Protein AF-A0A935NYJ3-F1 (afdb_monomer)

Sequence (107 aa):
MESSAEKNVTVEVVSRQFLDCTLYLDLGTSRQRLGKATGMATTVFGVQWNAETVNAVEARLVAETLGKGQEGTLVSSPFRMSEGGRVVWTIQGHQNRPPSEVSLGLY

Structure (mmCIF, N/CA/C/O backbone):
data_AF-A0A935NYJ3-F1
#
_entry.id   AF-A0A935NYJ3-F1
#
loop_
_atom_site.group_PDB
_atom_site.id
_atom_site.type_symbol
_atom_site.label_atom_id
_atom_site.label_alt_id
_atom_site.label_comp_id
_atom_site.label_asym_id
_atom_site.label_entity_id
_atom_site.label_seq_id
_atom_site.pdbx_PDB_ins_code
_atom_site.Cartn_x
_atom_site.Cartn_y
_atom_site.Cartn_z
_atom_site.occupancy
_atom_site.B_iso_or_equiv
_atom_site.auth_seq_id
_atom_site.auth_comp_id
_atom_site.auth_asym_id
_atom_site.auth_atom_id
_atom_site.pdbx_PDB_model_num
ATOM 1 N N . MET A 1 1 ? -10.896 -7.218 31.447 1.00 42.00 1 MET A N 1
ATOM 2 C CA . MET A 1 1 ? -9.850 -7.191 30.406 1.00 42.00 1 MET A CA 1
ATOM 3 C C . MET A 1 1 ? -10.572 -7.302 29.085 1.00 42.00 1 MET A C 1
ATOM 5 O O . MET A 1 1 ? -10.882 -8.406 28.659 1.00 42.00 1 MET A O 1
ATOM 9 N N . GLU A 1 2 ? -10.971 -6.169 28.517 1.00 41.28 2 GLU A N 1
ATOM 10 C CA . GLU A 1 2 ? -11.525 -6.156 27.166 1.00 41.28 2 GLU A CA 1
ATOM 11 C C . GLU A 1 2 ? -10.369 -6.460 26.217 1.00 41.28 2 GLU A C 1
ATOM 13 O O . GLU A 1 2 ? -9.380 -5.733 26.160 1.00 41.28 2 GLU A O 1
ATOM 18 N N . SER A 1 3 ? -10.440 -7.626 25.579 1.00 44.12 3 SER A N 1
ATOM 19 C CA . SER A 1 3 ? -9.559 -7.973 24.476 1.00 44.12 3 SER A CA 1
ATOM 20 C C . SER A 1 3 ? -9.816 -6.931 23.396 1.00 44.12 3 SER A C 1
ATOM 22 O O . SER A 1 3 ? -10.921 -6.866 22.859 1.00 44.12 3 SER A O 1
ATOM 24 N N . SER A 1 4 ? -8.833 -6.068 23.137 1.00 51.06 4 SER A N 1
ATOM 25 C CA . SER A 1 4 ? -8.832 -5.194 21.971 1.00 51.06 4 SER A CA 1
ATOM 26 C C . SER A 1 4 ? -8.916 -6.105 20.749 1.00 51.06 4 SER A C 1
ATOM 28 O O . SER A 1 4 ? -7.907 -6.685 20.348 1.00 51.06 4 SER A O 1
ATOM 30 N N . ALA A 1 5 ? -10.127 -6.331 20.241 1.00 53.62 5 ALA A N 1
ATOM 31 C CA . ALA A 1 5 ? -10.353 -7.227 19.122 1.00 53.62 5 ALA A CA 1
ATOM 32 C C . ALA A 1 5 ? -9.500 -6.728 17.954 1.00 53.62 5 ALA A C 1
ATOM 34 O O . ALA A 1 5 ? -9.692 -5.608 17.477 1.00 53.62 5 ALA A O 1
ATOM 35 N N . GLU A 1 6 ? -8.507 -7.521 17.557 1.00 57.09 6 GLU A N 1
ATOM 36 C CA . GLU A 1 6 ? -7.657 -7.217 16.414 1.00 57.09 6 GLU A CA 1
ATOM 37 C C . GLU A 1 6 ? -8.550 -7.124 15.176 1.00 57.09 6 GLU A C 1
ATOM 39 O O . GLU A 1 6 ? -9.178 -8.105 14.769 1.00 57.09 6 GLU A O 1
ATOM 44 N N . LYS A 1 7 ? -8.645 -5.927 14.595 1.00 67.31 7 LYS A N 1
ATOM 45 C CA . LYS A 1 7 ? -9.468 -5.691 13.410 1.00 67.31 7 LYS A CA 1
ATOM 46 C C . LYS A 1 7 ? -8.614 -5.870 12.162 1.00 67.31 7 LYS A C 1
ATOM 48 O O . LYS A 1 7 ? -7.465 -5.436 12.138 1.00 67.31 7 LYS A O 1
ATOM 53 N N . ASN A 1 8 ? -9.182 -6.523 11.146 1.00 72.12 8 ASN A N 1
ATOM 54 C CA . ASN A 1 8 ? -8.499 -6.882 9.900 1.00 72.12 8 ASN A CA 1
ATOM 55 C C . ASN A 1 8 ? -9.168 -6.231 8.677 1.00 72.12 8 ASN A C 1
ATOM 57 O O . ASN A 1 8 ? -10.393 -6.229 8.567 1.00 72.12 8 ASN A O 1
ATOM 61 N N . VAL A 1 9 ? -8.355 -5.698 7.763 1.00 77.19 9 VAL A N 1
ATOM 62 C CA . VAL A 1 9 ? -8.669 -4.939 6.528 1.00 77.19 9 VAL A CA 1
ATOM 63 C C . VAL A 1 9 ? -7.735 -5.550 5.537 1.00 77.19 9 VAL A C 1
ATOM 65 O O . VAL A 1 9 ? -6.543 -5.764 5.787 1.00 77.19 9 VAL A O 1
ATOM 68 N N . THR A 1 10 ? -8.317 -5.793 4.385 1.00 84.44 10 THR A N 1
ATOM 69 C CA . THR A 1 10 ? -7.576 -6.251 3.237 1.00 84.44 10 THR A CA 1
ATOM 70 C C . THR A 1 10 ? -7.142 -5.033 2.439 1.00 84.44 10 THR A C 1
ATOM 72 O O . THR A 1 10 ? -7.988 -4.307 1.920 1.00 84.44 10 THR A O 1
ATOM 75 N N . VAL A 1 11 ? -5.836 -4.807 2.325 1.00 82.56 11 VAL A N 1
ATOM 76 C CA . VAL A 1 11 ? -5.284 -3.837 1.375 1.00 82.56 11 VAL A CA 1
ATOM 77 C C . VAL A 1 11 ? -4.835 -4.596 0.141 1.00 82.56 11 VAL A C 1
ATOM 79 O O . VAL A 1 11 ? -3.922 -5.414 0.197 1.00 82.56 11 VAL A O 1
ATOM 82 N N . GLU A 1 12 ? -5.469 -4.312 -0.983 1.00 88.94 12 GLU A N 1
ATOM 83 C CA . GLU A 1 12 ? -5.095 -4.840 -2.281 1.00 88.94 12 GLU A CA 1
ATOM 84 C C . GLU A 1 12 ? -4.419 -3.746 -3.101 1.00 88.94 12 GLU A C 1
ATOM 86 O O . GLU A 1 12 ? -4.994 -2.681 -3.324 1.00 88.94 12 GLU A O 1
ATOM 91 N N . VAL A 1 13 ? -3.204 -4.015 -3.570 1.00 83.31 13 VAL A N 1
ATOM 92 C CA . VAL A 1 13 ? -2.478 -3.109 -4.457 1.00 83.31 13 VAL A CA 1
ATOM 93 C C . VAL A 1 13 ? -2.327 -3.739 -5.824 1.00 83.31 13 VAL A C 1
ATOM 95 O O . VAL A 1 13 ? -1.721 -4.799 -5.970 1.00 83.31 13 VAL A O 1
ATOM 98 N N . VAL A 1 14 ? -2.866 -3.060 -6.830 1.00 84.94 14 VAL A N 1
ATOM 99 C CA . VAL A 1 14 ? -2.762 -3.453 -8.233 1.00 84.94 14 VAL A CA 1
ATOM 100 C C . VAL A 1 14 ? -1.656 -2.616 -8.865 1.00 84.94 14 VAL A C 1
ATOM 102 O O . VAL A 1 14 ? -1.865 -1.441 -9.175 1.00 84.94 14 VAL A O 1
ATOM 105 N N . SER A 1 15 ? -0.476 -3.213 -9.044 1.00 78.56 15 SER A N 1
ATOM 106 C CA . SER A 1 15 ? 0.661 -2.569 -9.703 1.00 78.56 15 SER A CA 1
ATOM 107 C C . SER A 1 15 ? 0.653 -2.859 -11.201 1.00 78.56 15 SER A C 1
ATOM 109 O O . SER A 1 15 ? 0.624 -4.014 -11.629 1.00 78.56 15 SER A O 1
ATOM 111 N N . ARG A 1 16 ? 0.711 -1.809 -12.025 1.00 79.12 16 ARG A N 1
ATOM 112 C CA . ARG A 1 16 ? 0.796 -1.912 -13.491 1.00 79.12 16 ARG A CA 1
ATOM 113 C C . ARG A 1 16 ? 2.125 -1.37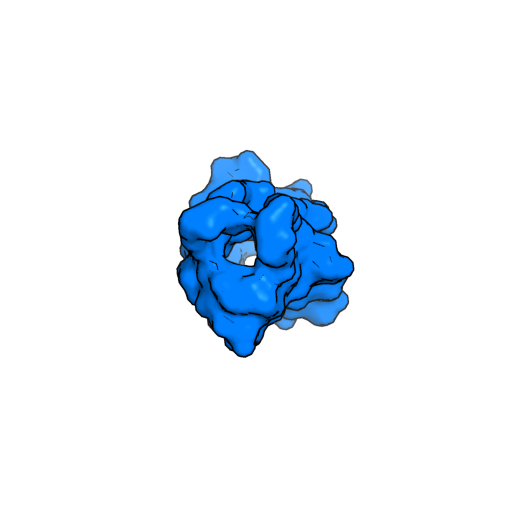1 -14.020 1.00 79.12 16 ARG A C 1
ATOM 115 O O . ARG A 1 16 ? 2.730 -0.492 -13.416 1.00 79.12 16 ARG A O 1
ATOM 122 N N . GLN A 1 17 ? 2.528 -1.865 -15.194 1.00 76.88 17 GLN A N 1
ATOM 123 C CA . GLN A 1 17 ? 3.716 -1.424 -15.946 1.00 76.88 17 GLN A CA 1
ATOM 124 C C . GLN A 1 17 ? 5.047 -1.544 -15.178 1.00 76.88 17 GLN A C 1
ATOM 126 O O . GLN A 1 17 ? 5.787 -0.574 -15.060 1.00 76.88 17 GLN A O 1
ATOM 131 N N . PHE A 1 18 ? 5.362 -2.752 -14.694 1.00 66.69 18 PHE A N 1
ATOM 132 C CA . PHE A 1 18 ? 6.657 -3.094 -14.074 1.00 66.69 18 PHE A CA 1
ATOM 133 C C . PHE A 1 18 ? 7.049 -2.261 -12.836 1.00 66.69 18 PHE A C 1
ATOM 135 O O . PHE A 1 18 ? 8.222 -2.206 -12.486 1.00 66.69 18 PHE A O 1
ATOM 142 N N . LEU A 1 19 ? 6.084 -1.633 -12.159 1.00 76.75 19 LEU A N 1
ATOM 143 C CA . LEU A 1 19 ? 6.356 -0.815 -10.982 1.00 76.75 19 LEU A CA 1
ATOM 144 C C . LEU A 1 19 ? 6.539 -1.688 -9.734 1.00 76.75 19 LEU A C 1
ATOM 146 O O . LEU A 1 19 ? 5.562 -2.142 -9.135 1.00 76.75 19 LEU A O 1
ATOM 150 N N . ASP A 1 20 ? 7.784 -1.896 -9.325 1.00 85.31 20 ASP A N 1
ATOM 151 C CA . ASP A 1 20 ? 8.081 -2.447 -8.006 1.00 85.31 20 ASP A CA 1
ATOM 152 C C . ASP A 1 20 ? 7.996 -1.333 -6.961 1.00 85.31 20 ASP A C 1
ATOM 154 O O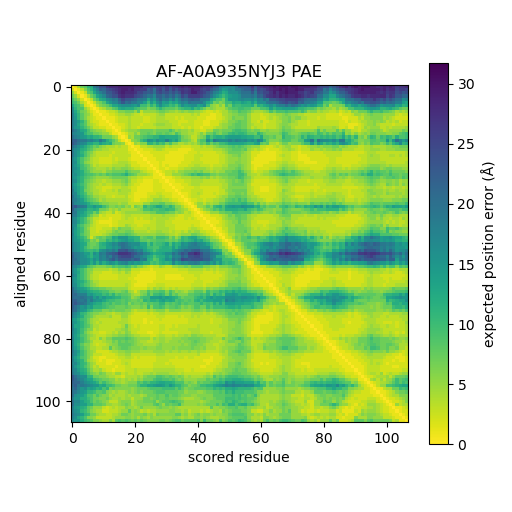 . ASP A 1 20 ? 8.525 -0.236 -7.154 1.00 85.31 20 ASP A O 1
ATOM 158 N N . CYS A 1 21 ? 7.339 -1.584 -5.831 1.00 87.56 21 CYS A N 1
ATOM 159 C CA . CYS A 1 21 ? 7.256 -0.595 -4.762 1.00 87.56 21 CYS A CA 1
ATOM 160 C C . CYS A 1 21 ? 7.241 -1.219 -3.369 1.00 87.56 21 CYS A C 1
ATOM 162 O O . CYS A 1 21 ? 6.808 -2.355 -3.166 1.00 87.56 21 CYS A O 1
ATOM 164 N N . THR A 1 22 ? 7.725 -0.456 -2.389 1.00 92.19 22 THR A N 1
ATOM 165 C CA . THR A 1 22 ? 7.496 -0.740 -0.970 1.00 92.19 22 THR A CA 1
ATOM 166 C C . THR A 1 22 ? 6.288 0.055 -0.505 1.00 92.19 22 THR A C 1
ATOM 168 O O . THR A 1 22 ? 6.212 1.260 -0.723 1.00 92.19 22 THR A O 1
ATOM 171 N N . LEU A 1 23 ? 5.346 -0.630 0.130 1.00 92.50 23 LEU A N 1
ATOM 172 C CA . LEU A 1 23 ? 4.074 -0.074 0.557 1.00 92.50 23 LEU A CA 1
ATOM 173 C C . LEU A 1 23 ? 4.053 0.175 2.055 1.00 92.50 23 LEU A C 1
ATOM 175 O O . LEU A 1 23 ? 4.506 -0.654 2.852 1.00 92.50 23 LEU A O 1
ATOM 179 N N . TYR A 1 24 ? 3.445 1.295 2.416 1.00 92.31 24 TYR A N 1
ATOM 180 C CA . TYR A 1 24 ? 3.203 1.705 3.783 1.00 92.31 24 TYR A CA 1
ATOM 181 C C . TYR A 1 24 ? 1.759 2.168 3.936 1.00 92.31 24 TYR A C 1
ATOM 183 O O . TYR A 1 24 ? 1.178 2.756 3.024 1.00 92.31 24 TYR A O 1
ATOM 191 N N . LEU A 1 25 ? 1.206 1.927 5.114 1.00 90.12 25 LEU A N 1
ATOM 192 C CA . LEU A 1 25 ? -0.023 2.536 5.579 1.00 90.12 25 LEU A CA 1
ATOM 193 C C . LEU A 1 25 ? 0.349 3.682 6.515 1.00 90.12 25 LEU A C 1
ATOM 195 O O . LEU A 1 25 ? 1.026 3.477 7.521 1.00 90.12 25 LEU A O 1
ATOM 199 N N . ASP A 1 26 ? -0.065 4.884 6.153 1.00 89.44 26 ASP A N 1
ATOM 200 C CA . ASP A 1 26 ? 0.100 6.088 6.947 1.00 89.44 26 ASP A CA 1
ATOM 201 C C . ASP A 1 26 ? -1.215 6.386 7.670 1.00 89.44 26 ASP A C 1
ATOM 203 O O . ASP A 1 26 ? -2.261 6.551 7.042 1.00 89.44 26 ASP A O 1
ATOM 207 N N . LEU A 1 27 ? -1.155 6.415 8.998 1.00 81.81 27 LEU A N 1
ATOM 208 C CA . LEU A 1 27 ? -2.272 6.695 9.896 1.00 81.81 27 LEU A CA 1
ATOM 209 C C . LEU A 1 27 ? -2.128 8.085 10.529 1.00 81.81 27 LEU A C 1
ATOM 211 O O . LEU A 1 27 ? -2.650 8.319 11.613 1.00 81.81 27 LEU A O 1
ATOM 215 N N . GLY A 1 28 ? -1.342 8.986 9.930 1.00 78.56 28 GLY A N 1
ATOM 216 C CA . GLY A 1 28 ? -1.105 10.355 10.398 1.00 78.56 28 GLY A CA 1
ATOM 217 C C . GLY A 1 28 ? -0.171 10.456 11.609 1.00 78.56 28 GLY A C 1
ATOM 218 O O . GLY A 1 28 ? 0.759 11.257 11.608 1.00 78.56 28 GLY A O 1
ATOM 219 N N . THR A 1 29 ? -0.384 9.635 12.638 1.00 76.44 29 THR A N 1
ATOM 220 C CA . THR A 1 29 ? 0.461 9.563 13.846 1.00 76.44 29 THR A CA 1
ATOM 221 C C . THR A 1 29 ? 1.491 8.441 13.787 1.00 76.44 29 THR A C 1
ATOM 223 O O . THR A 1 29 ? 2.452 8.433 14.554 1.00 76.44 29 THR A O 1
ATOM 226 N N . SER A 1 30 ? 1.298 7.480 12.886 1.00 81.19 30 SER A N 1
ATOM 227 C CA . SER A 1 30 ? 2.190 6.344 12.700 1.00 81.19 30 SER A CA 1
ATOM 228 C C . SER A 1 30 ? 2.212 5.912 11.242 1.00 81.19 30 SER A C 1
ATOM 230 O O . SER A 1 30 ? 1.248 6.107 10.501 1.00 81.19 30 SER A O 1
ATOM 232 N N . ARG A 1 31 ? 3.328 5.307 10.837 1.00 86.69 31 ARG A N 1
ATOM 233 C CA . ARG A 1 31 ? 3.491 4.705 9.518 1.00 86.69 31 ARG A CA 1
ATOM 234 C C . ARG A 1 31 ? 3.892 3.248 9.682 1.00 86.69 31 ARG A C 1
ATOM 236 O O . ARG A 1 31 ? 4.920 2.948 10.284 1.00 86.69 31 ARG A O 1
ATOM 243 N N . GLN A 1 32 ? 3.097 2.355 9.111 1.00 87.69 32 GLN A N 1
ATOM 244 C CA . GLN A 1 32 ? 3.322 0.917 9.139 1.00 87.69 32 GLN A CA 1
ATOM 245 C C . GLN A 1 32 ? 3.765 0.436 7.763 1.00 87.69 32 GLN A C 1
ATOM 247 O O . GLN A 1 32 ? 3.104 0.696 6.763 1.00 87.69 32 GLN A O 1
ATOM 252 N N . ARG A 1 33 ? 4.867 -0.311 7.698 1.00 91.94 33 ARG A N 1
ATOM 253 C CA . ARG A 1 33 ? 5.279 -0.977 6.460 1.00 91.94 33 ARG A CA 1
ATOM 254 C C . ARG A 1 33 ? 4.402 -2.204 6.218 1.00 91.94 33 ARG A C 1
ATOM 256 O O . ARG A 1 33 ? 4.341 -3.080 7.074 1.00 91.94 33 ARG A O 1
ATOM 263 N N . LEU A 1 34 ? 3.768 -2.273 5.049 1.00 89.88 34 LEU A N 1
ATOM 264 C CA . LEU A 1 34 ? 2.927 -3.402 4.640 1.00 89.88 34 LEU A CA 1
ATOM 265 C C . LEU A 1 34 ? 3.747 -4.493 3.947 1.00 89.88 34 LEU A C 1
ATOM 267 O O . LEU A 1 34 ? 3.599 -5.673 4.243 1.00 89.88 34 LEU A O 1
ATOM 271 N N . GLY A 1 35 ? 4.643 -4.101 3.038 1.00 91.00 35 GLY A N 1
ATOM 272 C CA . GLY A 1 35 ? 5.466 -5.047 2.287 1.00 91.00 35 GLY A CA 1
ATOM 273 C C . GLY A 1 35 ? 5.886 -4.508 0.929 1.00 91.00 35 GLY A C 1
ATOM 274 O O . GLY A 1 35 ? 5.980 -3.297 0.743 1.00 91.00 35 GLY A O 1
ATOM 275 N N . LYS A 1 36 ? 6.182 -5.409 -0.012 1.00 90.12 36 LYS A N 1
ATOM 276 C CA . LYS A 1 36 ? 6.519 -5.061 -1.397 1.00 90.12 36 LYS A CA 1
ATOM 277 C C . LYS A 1 36 ? 5.410 -5.524 -2.332 1.00 90.12 36 LYS A C 1
ATOM 279 O O . LYS A 1 36 ? 4.965 -6.660 -2.200 1.00 90.12 36 LYS A O 1
ATOM 284 N N . ALA A 1 37 ? 5.010 -4.673 -3.269 1.00 86.31 37 ALA A N 1
ATOM 285 C CA . ALA A 1 37 ? 4.207 -5.072 -4.418 1.00 86.31 37 ALA A CA 1
ATOM 286 C C . ALA A 1 37 ? 5.105 -5.087 -5.654 1.00 86.31 37 ALA A C 1
ATOM 288 O O . ALA A 1 37 ? 5.872 -4.149 -5.882 1.00 86.31 37 ALA A O 1
ATOM 289 N N . THR A 1 38 ? 5.043 -6.180 -6.408 1.00 81.75 38 THR A N 1
ATOM 290 C CA . THR A 1 38 ? 5.858 -6.361 -7.609 1.00 81.75 38 THR A CA 1
ATOM 291 C C . THR A 1 38 ? 5.126 -5.867 -8.846 1.00 81.75 38 THR A C 1
ATOM 293 O O . THR A 1 38 ? 3.895 -5.923 -8.922 1.00 81.75 38 THR A O 1
ATOM 296 N N . GLY A 1 39 ? 5.884 -5.422 -9.841 1.00 75.44 39 GLY A N 1
ATOM 297 C CA . GLY A 1 39 ? 5.341 -4.940 -11.102 1.00 75.44 39 GLY A CA 1
ATOM 298 C C . GLY A 1 39 ? 4.418 -5.952 -11.792 1.00 75.44 39 GLY A C 1
ATOM 299 O O . GLY A 1 39 ? 4.734 -7.134 -11.886 1.00 75.44 39 GLY A O 1
ATOM 300 N N . MET A 1 40 ? 3.286 -5.468 -12.319 1.00 77.81 40 MET A N 1
ATOM 301 C CA . MET A 1 40 ? 2.266 -6.277 -13.016 1.00 77.81 40 MET A CA 1
ATOM 302 C C . MET A 1 40 ? 1.603 -7.362 -12.152 1.00 77.81 40 MET A C 1
ATOM 304 O O . MET A 1 40 ? 1.149 -8.378 -12.677 1.00 77.81 40 MET A O 1
ATOM 308 N N . ALA A 1 41 ? 1.517 -7.145 -10.841 1.00 84.06 41 ALA A N 1
ATOM 309 C CA . ALA A 1 41 ? 0.845 -8.050 -9.920 1.00 84.06 41 ALA A CA 1
ATOM 310 C C . ALA A 1 41 ? -0.239 -7.337 -9.107 1.00 84.06 41 ALA A C 1
ATOM 312 O O . ALA A 1 41 ? -0.214 -6.121 -8.901 1.00 84.06 41 ALA A O 1
ATOM 313 N N . THR A 1 42 ? -1.187 -8.135 -8.622 1.00 87.19 42 THR A N 1
ATOM 314 C CA . THR A 1 42 ? -2.053 -7.748 -7.509 1.00 87.19 42 THR A CA 1
ATOM 315 C C . THR A 1 42 ? -1.466 -8.348 -6.241 1.00 87.19 42 THR A C 1
ATOM 317 O O . THR A 1 42 ? -1.273 -9.561 -6.168 1.00 87.19 42 THR A O 1
ATOM 320 N N . THR A 1 43 ? -1.137 -7.512 -5.261 1.00 88.38 43 THR A N 1
ATOM 321 C CA . THR A 1 43 ? -0.588 -7.948 -3.973 1.00 88.38 43 THR A CA 1
ATOM 322 C C . THR A 1 43 ? -1.575 -7.621 -2.867 1.00 88.38 43 THR A C 1
ATOM 324 O O . THR A 1 43 ? -2.060 -6.496 -2.778 1.00 88.38 43 THR A O 1
ATOM 327 N N . VAL A 1 44 ? -1.875 -8.614 -2.032 1.00 89.56 44 VAL A N 1
ATOM 328 C CA . VAL A 1 44 ? -2.866 -8.509 -0.961 1.00 89.56 44 VAL A CA 1
ATOM 329 C C . VAL A 1 44 ? -2.159 -8.544 0.388 1.00 89.56 44 VAL A C 1
ATOM 331 O O . VAL A 1 44 ? -1.368 -9.447 0.653 1.00 89.56 44 VAL A O 1
ATOM 334 N N . PHE A 1 45 ? -2.467 -7.574 1.244 1.00 87.06 45 PHE A N 1
ATOM 335 C CA . PHE A 1 45 ? -1.946 -7.459 2.600 1.00 87.06 45 PHE A CA 1
ATOM 336 C C . PHE A 1 45 ? -3.095 -7.536 3.602 1.00 87.06 45 PHE A C 1
AT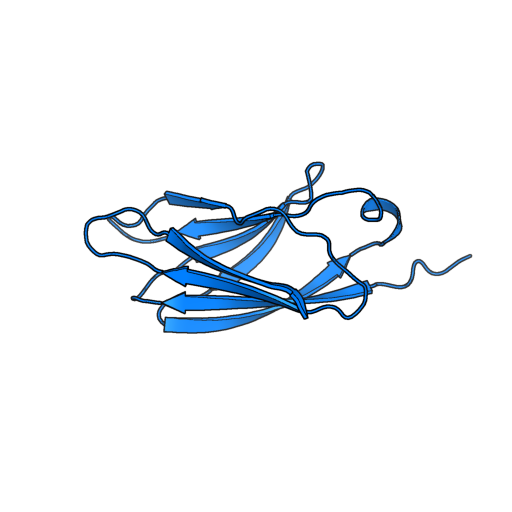OM 338 O O . PHE A 1 45 ? -4.077 -6.799 3.490 1.00 87.06 45 PHE A O 1
ATOM 345 N N . GLY A 1 46 ? -2.950 -8.410 4.597 1.00 84.56 46 GLY A N 1
ATOM 346 C CA . GLY A 1 46 ? -3.764 -8.369 5.805 1.00 84.56 46 GLY A CA 1
ATOM 347 C C . GLY A 1 46 ? -3.167 -7.347 6.759 1.00 84.56 46 GLY A C 1
ATOM 348 O O . GLY A 1 46 ? -2.025 -7.501 7.191 1.00 84.56 46 GLY A O 1
ATOM 349 N N . VAL A 1 47 ? -3.916 -6.293 7.057 1.00 82.50 47 VAL A N 1
ATOM 350 C CA . VAL A 1 47 ? -3.484 -5.267 8.004 1.00 82.50 47 VAL A CA 1
ATOM 351 C C . VAL A 1 47 ? -4.253 -5.466 9.292 1.00 82.50 47 VAL A C 1
ATOM 353 O O . VAL A 1 47 ? -5.474 -5.343 9.298 1.00 82.50 47 VAL A O 1
ATOM 356 N N . GLN A 1 48 ? -3.530 -5.761 10.368 1.00 76.62 48 GLN A N 1
ATOM 357 C CA . GLN A 1 48 ? -4.076 -5.696 11.717 1.00 76.62 48 GLN A CA 1
ATOM 358 C C . GLN A 1 48 ? -4.042 -4.238 12.185 1.00 76.62 48 GLN A C 1
ATOM 360 O O . GLN A 1 48 ? -3.000 -3.588 12.076 1.00 76.62 48 GLN A O 1
ATOM 365 N N . TRP A 1 49 ? -5.149 -3.718 12.717 1.00 71.88 49 TRP A N 1
ATOM 366 C CA . TRP A 1 49 ? -5.143 -2.445 13.448 1.00 71.88 49 TRP A CA 1
ATOM 367 C C . TRP A 1 49 ? -5.986 -2.501 14.716 1.00 71.88 49 TRP A C 1
ATOM 369 O O . TRP A 1 49 ? -6.865 -3.347 14.896 1.00 71.88 49 TRP A O 1
ATOM 379 N N . ASN A 1 50 ? -5.721 -1.526 15.585 1.00 66.81 50 ASN A N 1
ATOM 380 C CA . ASN A 1 50 ? -6.547 -1.218 16.739 1.00 66.81 50 ASN A CA 1
ATOM 381 C C . ASN A 1 50 ? -7.568 -0.124 16.362 1.00 66.81 50 ASN A C 1
ATOM 383 O O . ASN A 1 50 ? -7.202 0.950 15.890 1.00 66.81 50 ASN A O 1
ATOM 387 N N . ALA A 1 51 ? -8.862 -0.398 16.543 1.00 57.50 51 ALA A N 1
ATOM 388 C CA . ALA A 1 51 ? -9.952 0.527 16.213 1.00 57.50 51 ALA A CA 1
ATOM 389 C C . ALA A 1 51 ? -9.968 1.797 17.078 1.00 57.50 51 ALA A C 1
ATOM 391 O O . ALA A 1 51 ? -10.446 2.841 16.629 1.00 57.50 51 ALA A O 1
ATOM 392 N N . GLU A 1 52 ? -9.462 1.703 18.309 1.00 57.50 52 GLU A N 1
ATOM 393 C CA . GLU A 1 52 ? -9.479 2.785 19.297 1.00 57.50 52 GLU A CA 1
ATOM 394 C C . GLU A 1 52 ? -8.607 3.968 18.860 1.00 57.50 52 GLU A C 1
ATOM 396 O O . GLU A 1 52 ? -8.906 5.113 19.189 1.00 57.50 52 GLU A O 1
ATOM 401 N N . THR A 1 53 ? -7.579 3.720 18.044 1.00 54.47 53 THR A N 1
ATOM 402 C CA . THR A 1 53 ? -6.716 4.761 17.472 1.00 54.47 53 THR A CA 1
ATOM 403 C C . THR A 1 53 ? -7.223 5.328 16.142 1.00 54.47 53 THR A C 1
ATOM 405 O O . THR A 1 53 ? -6.710 6.355 15.706 1.00 54.47 53 THR A O 1
ATOM 408 N N . VAL A 1 54 ? -8.219 4.707 15.486 1.00 51.75 54 VAL A N 1
ATOM 409 C CA . VAL A 1 54 ? -8.519 4.960 14.056 1.00 51.75 54 VAL A CA 1
ATOM 410 C C . VAL A 1 54 ? -9.967 5.360 13.757 1.00 51.75 54 VAL A C 1
ATOM 412 O O . VAL A 1 54 ? -10.221 5.906 12.685 1.00 51.75 54 VAL A O 1
ATOM 415 N N . ASN A 1 55 ? -10.914 5.249 14.697 1.00 51.41 55 ASN A N 1
ATOM 416 C CA . ASN A 1 55 ? -12.271 5.797 14.492 1.00 51.41 55 ASN A CA 1
ATOM 417 C C . ASN A 1 55 ? -12.298 7.317 14.172 1.00 51.41 55 ASN A C 1
ATOM 419 O O . ASN A 1 55 ? -13.341 7.837 13.781 1.00 51.41 55 ASN A O 1
ATOM 423 N N . ALA A 1 56 ? -11.163 8.023 14.288 1.00 52.66 56 ALA A N 1
ATOM 424 C CA . ALA A 1 56 ? -11.015 9.446 13.992 1.00 52.66 56 ALA A CA 1
ATOM 425 C C . ALA A 1 56 ? -9.987 9.804 12.892 1.00 52.66 56 ALA A C 1
ATOM 427 O O . ALA A 1 56 ? -9.861 10.988 12.586 1.00 52.66 56 ALA A O 1
ATOM 428 N N . VAL A 1 57 ? -9.245 8.852 12.301 1.00 64.88 57 VAL A N 1
ATOM 429 C CA . VAL A 1 57 ? -8.051 9.198 11.500 1.00 64.88 57 VAL A CA 1
ATOM 430 C C . VAL A 1 57 ? -8.175 8.781 10.036 1.00 64.88 57 VAL A C 1
ATOM 432 O O . VAL A 1 57 ? -8.388 7.614 9.715 1.00 64.88 57 VAL A O 1
ATOM 435 N N . GLU A 1 58 ? -8.040 9.760 9.138 1.00 81.38 58 GLU A N 1
ATOM 436 C CA . GLU A 1 58 ? -7.885 9.526 7.701 1.00 81.38 58 GLU A CA 1
ATOM 437 C C . GLU A 1 58 ? -6.569 8.784 7.437 1.00 81.38 58 GLU A C 1
ATOM 439 O O . GLU A 1 58 ? -5.486 9.295 7.726 1.00 81.38 58 GLU A O 1
ATOM 444 N N . ALA A 1 59 ? -6.670 7.580 6.877 1.00 86.50 59 ALA A N 1
ATOM 445 C CA . ALA A 1 59 ? -5.533 6.778 6.461 1.00 86.50 59 ALA A CA 1
ATOM 446 C C . ALA A 1 59 ? -5.131 7.109 5.019 1.00 86.50 59 ALA A C 1
ATOM 448 O O . ALA A 1 59 ? -5.953 7.527 4.197 1.00 86.50 59 ALA A O 1
ATOM 449 N N . ARG A 1 60 ? -3.856 6.896 4.695 1.00 91.94 60 ARG A N 1
ATOM 450 C CA . ARG A 1 60 ? -3.315 6.997 3.334 1.00 91.94 60 ARG A CA 1
ATOM 451 C C . ARG A 1 60 ? -2.415 5.809 3.047 1.00 91.94 60 ARG A C 1
ATOM 453 O O . ARG A 1 60 ? -1.682 5.351 3.918 1.00 91.94 60 ARG A O 1
ATOM 460 N N . LEU A 1 61 ? -2.426 5.338 1.809 1.00 93.00 61 LEU A N 1
ATOM 461 C CA . LEU A 1 61 ? -1.425 4.397 1.325 1.00 93.00 61 LEU A CA 1
ATOM 462 C C . LEU A 1 61 ? -0.276 5.182 0.713 1.00 93.00 61 LEU A C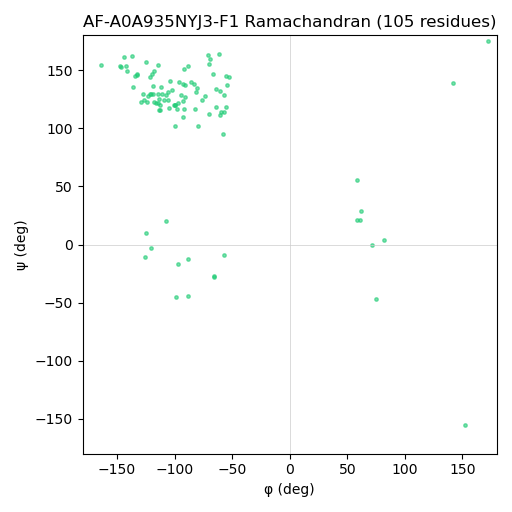 1
ATOM 464 O O . LEU A 1 61 ? -0.484 6.159 -0.004 1.00 93.00 61 LEU A O 1
ATOM 468 N N . VAL A 1 62 ? 0.942 4.751 1.010 1.00 93.19 62 VAL A N 1
ATOM 469 C CA . VAL A 1 62 ? 2.165 5.337 0.474 1.00 93.19 62 VAL A CA 1
ATOM 470 C C . VAL A 1 62 ? 2.946 4.243 -0.236 1.00 93.19 62 VAL A C 1
ATOM 472 O O . VAL A 1 62 ? 3.206 3.195 0.352 1.00 93.19 62 VAL A O 1
ATOM 475 N N . ALA A 1 63 ? 3.327 4.477 -1.488 1.00 92.19 63 ALA A N 1
ATOM 476 C CA . ALA A 1 63 ? 4.218 3.595 -2.233 1.00 92.19 63 ALA A CA 1
ATOM 477 C C . ALA A 1 63 ? 5.529 4.319 -2.515 1.00 92.19 63 ALA A C 1
ATOM 479 O O . ALA A 1 63 ? 5.543 5.359 -3.168 1.00 92.19 63 ALA A O 1
ATOM 480 N N . GLU A 1 64 ? 6.629 3.741 -2.055 1.00 91.00 64 GLU A N 1
ATOM 481 C CA . GLU A 1 64 ? 7.977 4.133 -2.451 1.00 91.00 64 GLU A CA 1
ATOM 482 C C . GLU A 1 64 ? 8.389 3.254 -3.624 1.00 91.00 64 GLU A C 1
ATOM 484 O O . GLU A 1 64 ? 8.557 2.038 -3.477 1.00 91.00 64 GLU A O 1
ATOM 489 N N . THR A 1 65 ? 8.474 3.847 -4.807 1.00 86.12 65 THR A N 1
ATOM 490 C CA . THR A 1 65 ? 8.720 3.120 -6.047 1.00 86.12 65 THR A CA 1
ATOM 491 C C . THR A 1 65 ? 10.209 2.869 -6.238 1.00 86.12 65 THR A C 1
ATOM 493 O O . THR A 1 65 ? 11.056 3.714 -5.947 1.00 86.12 65 THR A O 1
ATOM 496 N N . LEU A 1 66 ? 10.527 1.660 -6.686 1.00 76.50 66 LEU A N 1
ATOM 497 C CA . LEU A 1 66 ? 11.877 1.136 -6.813 1.00 76.50 66 LEU A CA 1
ATOM 498 C C . LEU A 1 66 ? 12.174 0.941 -8.301 1.00 76.50 66 LEU A C 1
ATOM 500 O O . LEU A 1 66 ? 11.434 0.249 -8.993 1.00 76.50 66 LEU A O 1
ATOM 504 N N . GLY A 1 67 ? 13.263 1.526 -8.799 1.00 70.94 67 GLY A N 1
ATOM 505 C CA . GLY A 1 67 ? 13.710 1.316 -10.178 1.00 70.94 67 GLY A CA 1
ATOM 506 C C . GLY A 1 67 ? 14.275 2.576 -10.823 1.00 70.94 67 GLY A C 1
ATOM 507 O O . GLY A 1 67 ? 13.733 3.666 -10.662 1.00 70.94 67 GLY A O 1
ATOM 508 N N . LYS A 1 68 ? 15.367 2.422 -11.583 1.00 64.81 68 LYS A N 1
ATOM 509 C CA . LYS A 1 68 ? 16.054 3.543 -12.244 1.00 64.81 68 LYS A CA 1
ATOM 510 C C . LYS A 1 68 ? 15.084 4.330 -13.129 1.00 64.81 68 LYS A C 1
ATOM 512 O O . LYS A 1 68 ? 14.566 3.788 -14.103 1.00 64.81 68 LYS A O 1
ATOM 517 N N . GLY A 1 69 ? 14.881 5.609 -12.810 1.00 66.69 69 GLY A N 1
ATOM 518 C CA . GLY A 1 69 ? 14.020 6.508 -13.591 1.00 66.69 69 GLY A CA 1
ATOM 519 C C . GLY A 1 69 ? 12.520 6.397 -13.290 1.00 66.69 69 GLY A C 1
ATOM 520 O O . GLY A 1 69 ? 11.727 7.071 -13.942 1.00 66.69 69 GLY A O 1
ATOM 521 N N . GLN A 1 70 ? 12.136 5.579 -12.306 1.00 68.44 70 GLN A N 1
ATOM 522 C CA . GLN A 1 70 ? 10.776 5.494 -11.760 1.00 68.44 70 GLN A CA 1
ATOM 523 C C . GLN A 1 70 ? 10.747 5.713 -10.239 1.00 68.44 70 GLN A C 1
ATOM 525 O O . GLN A 1 70 ? 9.711 5.497 -9.615 1.00 68.44 70 GLN A O 1
ATOM 530 N N . GLU A 1 71 ? 11.863 6.138 -9.639 1.00 79.44 71 GLU A N 1
ATOM 531 C CA . GLU A 1 71 ? 11.970 6.471 -8.216 1.00 79.44 71 GLU A CA 1
ATOM 532 C C . GLU A 1 71 ? 11.027 7.620 -7.845 1.00 79.44 71 GLU A C 1
ATOM 534 O O . GLU A 1 71 ? 10.971 8.653 -8.517 1.00 79.44 71 GLU A O 1
ATOM 539 N N . GLY A 1 72 ? 10.281 7.441 -6.760 1.00 81.94 72 GLY A N 1
ATOM 540 C CA . GLY A 1 72 ? 9.330 8.432 -6.287 1.00 81.94 72 GLY A CA 1
ATOM 541 C C . GLY A 1 72 ? 8.467 7.927 -5.140 1.00 81.94 72 GLY A C 1
ATOM 542 O O . GLY A 1 72 ? 8.516 6.763 -4.740 1.00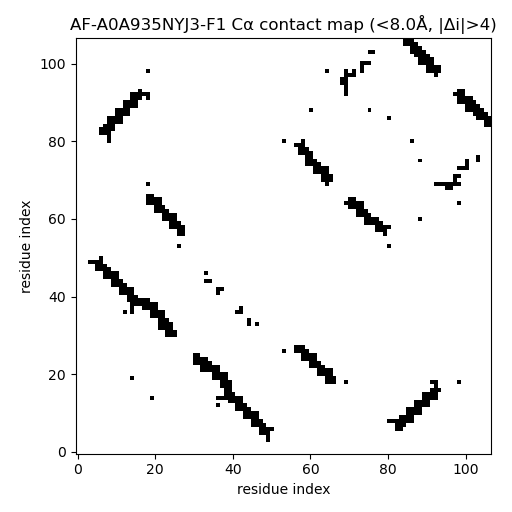 81.94 72 GLY A O 1
ATOM 543 N N . THR A 1 73 ? 7.656 8.838 -4.611 1.00 88.94 73 THR A N 1
ATOM 544 C CA . THR A 1 73 ? 6.657 8.533 -3.589 1.00 88.94 73 THR A CA 1
ATOM 545 C C . THR A 1 73 ? 5.276 8.796 -4.164 1.00 88.94 73 THR A C 1
ATOM 547 O O . THR A 1 73 ? 4.968 9.914 -4.575 1.00 88.94 73 THR A O 1
ATOM 550 N N . LEU A 1 74 ? 4.433 7.769 -4.168 1.00 90.56 74 LEU A N 1
ATOM 551 C CA . LEU A 1 74 ? 3.001 7.903 -4.388 1.00 90.56 74 LEU A CA 1
ATOM 552 C C . LEU A 1 74 ? 2.286 7.951 -3.055 1.00 90.56 74 LEU A C 1
ATOM 554 O O . LEU A 1 74 ? 2.600 7.173 -2.159 1.00 90.56 74 LEU A O 1
ATOM 558 N N . VAL A 1 75 ? 1.289 8.818 -2.959 1.00 92.00 75 VAL A N 1
ATOM 559 C CA . VAL A 1 75 ? 0.404 8.905 -1.803 1.00 92.00 75 VAL A CA 1
ATOM 560 C C . VAL A 1 75 ? -1.017 8.819 -2.320 1.00 92.00 75 VAL A C 1
ATOM 562 O O . VAL A 1 75 ? -1.369 9.536 -3.258 1.00 92.00 75 VAL A O 1
ATOM 565 N N . SER A 1 76 ? -1.818 7.941 -1.730 1.00 92.06 76 SER A N 1
ATOM 566 C CA . SER A 1 76 ? -3.207 7.803 -2.123 1.00 92.06 76 SER A CA 1
ATOM 567 C C . SER A 1 76 ? -4.042 9.005 -1.696 1.00 92.06 76 SER A C 1
ATOM 569 O O . SER A 1 76 ? -3.695 9.762 -0.773 1.00 92.06 76 SER A O 1
ATOM 571 N N . SER A 1 77 ? -5.214 9.124 -2.312 1.00 89.69 77 SER A N 1
ATOM 572 C CA . SER A 1 77 ? -6.314 9.877 -1.711 1.00 89.69 77 SER A CA 1
ATOM 573 C C . SER A 1 77 ? -6.585 9.363 -0.280 1.00 89.69 77 SER A C 1
AT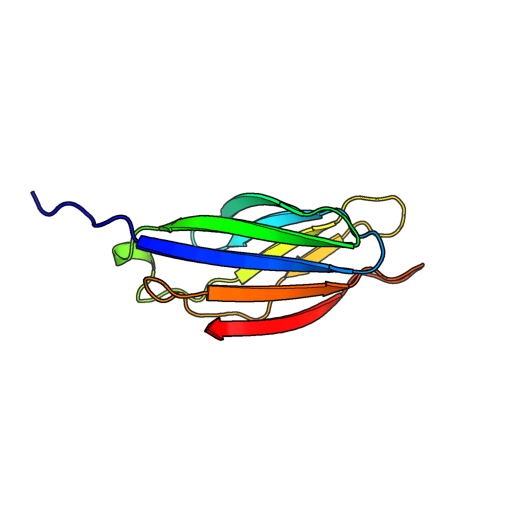OM 575 O O . SER A 1 77 ? -6.391 8.168 -0.020 1.00 89.69 77 SER A O 1
ATOM 577 N N . PRO A 1 78 ? -6.958 10.230 0.682 1.00 89.12 78 PRO A N 1
ATOM 578 C CA . PRO A 1 78 ? -7.252 9.786 2.040 1.00 89.12 78 PRO A CA 1
ATOM 579 C C . PRO A 1 78 ? -8.507 8.909 2.063 1.00 89.12 78 PRO A C 1
ATOM 581 O O . PRO A 1 78 ? -9.442 9.119 1.290 1.00 89.12 78 PRO A O 1
ATOM 584 N N . PHE A 1 79 ? -8.536 7.932 2.963 1.00 86.00 79 PHE A N 1
ATOM 585 C CA . PHE A 1 79 ? -9.682 7.052 3.153 1.00 86.00 79 PHE A CA 1
ATOM 586 C C . PHE A 1 79 ? -9.877 6.691 4.620 1.00 86.00 79 PHE A C 1
ATOM 588 O O . PHE A 1 79 ? -8.975 6.809 5.448 1.00 86.00 79 PHE A O 1
ATOM 595 N N . ARG A 1 80 ? -11.084 6.232 4.948 1.00 83.25 80 ARG A N 1
ATOM 596 C CA . ARG A 1 80 ? -11.400 5.692 6.270 1.00 83.25 80 ARG A CA 1
ATOM 597 C C . ARG A 1 80 ? -11.427 4.177 6.191 1.00 83.25 80 ARG A C 1
ATOM 599 O O . ARG A 1 80 ? -12.034 3.618 5.281 1.00 83.25 80 ARG A O 1
ATOM 606 N N . MET A 1 81 ? -10.768 3.530 7.142 1.00 78.31 81 MET A N 1
ATOM 607 C CA . MET A 1 81 ? -10.791 2.077 7.270 1.00 78.31 81 MET A CA 1
ATOM 608 C C . MET A 1 81 ? -12.008 1.643 8.083 1.00 78.31 81 MET A C 1
ATOM 610 O O . MET A 1 81 ? -12.351 2.273 9.083 1.00 78.31 81 MET A O 1
ATOM 614 N N . SER A 1 82 ? -12.642 0.556 7.661 1.00 76.75 82 SER A N 1
ATOM 615 C CA . SER A 1 82 ? -13.736 -0.105 8.368 1.00 76.75 82 SER A CA 1
ATOM 616 C C . SER A 1 82 ? -13.325 -1.525 8.743 1.00 76.75 82 SER A C 1
ATOM 618 O O . SER A 1 82 ? -12.536 -2.163 8.053 1.00 76.75 82 SER A O 1
ATOM 620 N N . GLU A 1 83 ? -13.847 -2.034 9.856 1.00 78.69 83 GLU A N 1
ATOM 621 C CA . GLU A 1 83 ? -13.635 -3.428 10.254 1.00 78.69 83 GLU A CA 1
ATOM 622 C C . GLU A 1 83 ? -14.107 -4.398 9.170 1.00 78.69 83 GLU A C 1
ATOM 624 O O . GLU A 1 83 ? -15.228 -4.273 8.682 1.00 78.69 83 GLU A O 1
ATOM 629 N N . GLY A 1 84 ? -13.244 -5.342 8.781 1.00 78.38 84 GLY A N 1
ATOM 630 C CA . GLY A 1 84 ? -13.527 -6.290 7.701 1.00 78.38 84 GLY A CA 1
ATOM 631 C C . GLY A 1 84 ? -13.533 -5.669 6.301 1.00 78.38 84 GLY A C 1
ATOM 632 O O . GLY A 1 84 ? -13.745 -6.390 5.329 1.00 78.38 84 GLY A O 1
ATOM 633 N N . GLY A 1 85 ? -13.294 -4.359 6.187 1.00 82.88 85 GLY A N 1
ATOM 634 C CA . GLY A 1 85 ? -13.311 -3.638 4.924 1.00 82.88 85 GLY A CA 1
ATOM 635 C C . GLY A 1 85 ? -12.153 -4.015 4.006 1.00 82.88 85 GLY A C 1
ATOM 636 O O . GLY A 1 85 ? -11.100 -4.514 4.428 1.00 82.88 85 GLY A O 1
ATOM 637 N N . ARG A 1 86 ? -12.334 -3.734 2.720 1.00 86.31 86 ARG A N 1
ATOM 638 C CA . ARG A 1 86 ? -11.311 -3.914 1.695 1.00 86.31 86 ARG A CA 1
ATOM 639 C C . ARG A 1 86 ? -11.001 -2.588 1.017 1.00 86.31 86 ARG A C 1
ATOM 641 O O . ARG A 1 86 ? -11.880 -1.896 0.515 1.00 86.31 86 ARG A O 1
ATOM 648 N N . VAL A 1 87 ? -9.714 -2.275 0.943 1.00 89.62 87 VAL A N 1
ATOM 649 C CA . VAL A 1 87 ? -9.178 -1.113 0.235 1.00 89.62 87 VAL A CA 1
ATOM 650 C C . VAL A 1 87 ? -8.447 -1.611 -0.999 1.00 89.62 87 VAL A C 1
ATOM 652 O O . VAL A 1 87 ? -7.546 -2.437 -0.886 1.00 89.62 87 VAL A O 1
ATOM 655 N N . VAL A 1 88 ? -8.818 -1.115 -2.176 1.00 92.06 88 VAL A N 1
ATOM 656 C CA . VAL A 1 88 ? -8.154 -1.444 -3.442 1.00 92.06 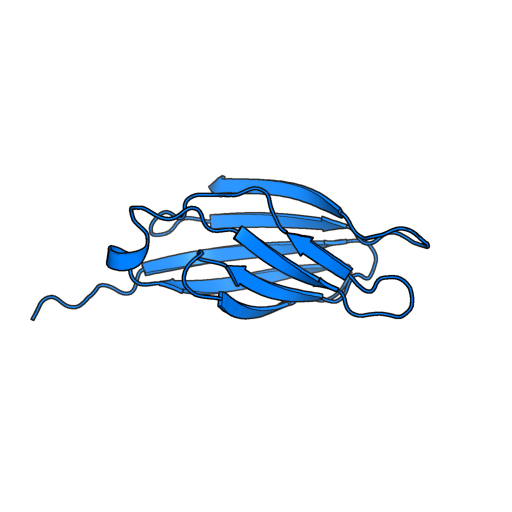88 VAL A CA 1
ATOM 657 C C . VAL A 1 88 ? -7.475 -0.195 -3.978 1.00 92.06 88 VAL A C 1
ATOM 659 O O . VAL A 1 88 ? -8.146 0.769 -4.343 1.00 92.06 88 VAL A O 1
ATOM 662 N N . TRP A 1 89 ? -6.148 -0.220 -4.061 1.00 92.75 89 TRP A N 1
ATOM 663 C CA . TRP A 1 89 ? -5.345 0.871 -4.596 1.00 92.75 89 TRP A CA 1
ATOM 664 C C . TRP A 1 89 ? -4.671 0.457 -5.899 1.00 92.75 89 TRP A C 1
ATOM 666 O O . TRP A 1 89 ? -3.849 -0.458 -5.937 1.00 92.75 89 TRP A O 1
ATOM 676 N N . THR A 1 90 ? -5.035 1.121 -6.993 1.00 91.06 90 THR A N 1
ATOM 677 C CA . THR A 1 90 ? -4.435 0.867 -8.306 1.00 91.06 90 THR A CA 1
ATOM 678 C C . THR A 1 90 ? -3.404 1.938 -8.603 1.00 91.06 90 THR A C 1
ATOM 680 O O . THR A 1 90 ? -3.737 3.122 -8.689 1.00 91.06 90 THR A O 1
ATOM 683 N N . ILE A 1 91 ? -2.162 1.508 -8.804 1.00 88.81 91 ILE A N 1
ATOM 684 C CA . ILE A 1 91 ? -1.034 2.369 -9.153 1.00 88.81 91 ILE A CA 1
ATOM 685 C C . ILE A 1 91 ? -0.463 1.955 -10.504 1.00 88.81 91 ILE A C 1
ATOM 687 O O . ILE A 1 91 ? -0.455 0.779 -10.880 1.00 88.81 91 ILE A O 1
ATOM 691 N N . GLN A 1 92 ? 0.024 2.936 -11.253 1.00 86.06 92 GLN A N 1
ATOM 692 C CA . GLN A 1 92 ? 0.577 2.713 -12.579 1.00 86.06 92 GLN A CA 1
ATOM 693 C C . GLN A 1 92 ? 1.951 3.366 -12.696 1.00 86.06 92 GLN A C 1
ATOM 695 O O . GLN A 1 92 ? 2.096 4.572 -12.491 1.00 86.06 92 GLN A O 1
ATOM 700 N N . GLY A 1 93 ? 2.955 2.554 -13.036 1.00 80.56 93 GLY A N 1
ATOM 701 C CA . GLY A 1 93 ? 4.241 3.053 -13.507 1.00 80.56 93 GLY A CA 1
ATOM 702 C C . GLY A 1 93 ? 4.107 3.654 -14.903 1.00 80.56 93 GLY A C 1
ATOM 703 O O . GLY A 1 93 ? 3.212 3.283 -15.660 1.00 80.56 93 GLY A O 1
ATOM 704 N N . HIS A 1 94 ? 5.006 4.571 -15.251 1.00 73.62 94 HIS A N 1
ATOM 705 C CA . HIS A 1 94 ? 5.107 5.133 -16.597 1.00 73.62 94 HIS A CA 1
ATOM 706 C C . HIS A 1 94 ? 6.567 5.120 -17.037 1.00 73.62 94 HIS A C 1
ATOM 708 O O . HIS A 1 94 ? 7.478 5.303 -16.228 1.00 73.62 94 HIS A O 1
ATOM 714 N N . GLN A 1 95 ? 6.821 4.916 -18.327 1.00 71.81 95 GLN A N 1
ATOM 715 C CA . GLN A 1 95 ? 8.160 5.134 -18.869 1.00 71.81 95 GLN A CA 1
ATOM 716 C C . GLN A 1 95 ? 8.425 6.641 -18.962 1.00 71.81 95 GLN A C 1
ATOM 718 O O . GLN A 1 95 ? 7.636 7.377 -19.556 1.00 71.81 95 GLN A O 1
ATOM 723 N N . ASN A 1 96 ? 9.543 7.094 -18.391 1.00 70.50 96 ASN A N 1
ATOM 724 C CA . ASN A 1 96 ? 10.008 8.487 -18.438 1.00 70.50 96 ASN A CA 1
ATOM 725 C C . ASN A 1 96 ? 9.053 9.517 -17.806 1.00 70.50 96 ASN A C 1
ATOM 727 O O . ASN A 1 96 ? 9.110 10.701 -18.141 1.00 70.50 96 ASN A O 1
ATOM 731 N N . ARG A 1 97 ? 8.154 9.084 -16.916 1.00 72.81 97 ARG A N 1
ATOM 732 C CA . ARG A 1 97 ? 7.289 9.967 -16.124 1.00 72.81 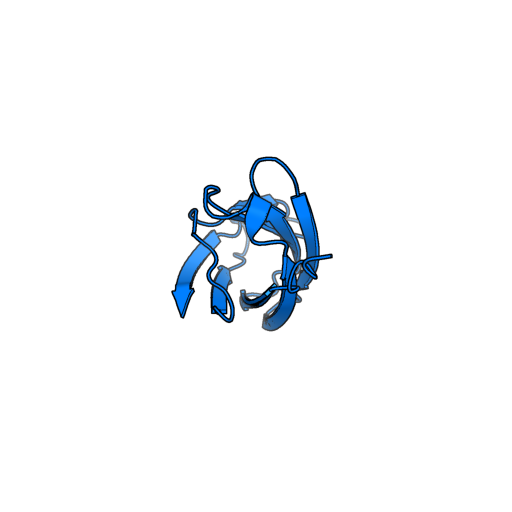97 ARG A CA 1
ATOM 733 C C . ARG A 1 97 ? 7.127 9.392 -14.718 1.00 72.81 97 ARG A C 1
ATOM 735 O O . ARG A 1 97 ? 7.219 8.172 -14.569 1.00 72.81 97 ARG A O 1
ATOM 742 N N . PRO A 1 98 ? 6.859 10.236 -13.708 1.00 73.50 98 PRO A N 1
ATOM 743 C CA . PRO A 1 98 ? 6.547 9.753 -12.374 1.00 73.50 98 PRO A CA 1
ATOM 744 C C . PRO A 1 98 ? 5.362 8.776 -12.408 1.00 73.50 98 PRO A C 1
ATOM 746 O O . PRO A 1 98 ? 4.447 8.957 -13.220 1.00 73.50 98 PRO A O 1
ATOM 749 N N . PRO A 1 99 ? 5.364 7.750 -11.545 1.00 80.19 99 PRO A N 1
ATOM 750 C CA . PRO A 1 99 ? 4.221 6.862 -11.388 1.00 80.19 99 PRO A CA 1
ATOM 751 C C . PRO A 1 99 ? 2.997 7.664 -10.905 1.00 80.19 99 PRO A C 1
ATOM 753 O O . PRO A 1 99 ? 3.134 8.793 -10.426 1.00 80.19 99 PRO A O 1
ATOM 756 N N . SER A 1 100 ? 1.791 7.102 -11.021 1.00 83.06 100 SER A N 1
ATOM 757 C CA . SER A 1 100 ? 0.553 7.786 -10.613 1.00 83.06 100 SER A CA 1
ATOM 758 C C . SER A 1 100 ? -0.468 6.854 -9.955 1.00 83.06 100 SER A C 1
ATOM 760 O O . SER A 1 100 ? -0.568 5.678 -10.315 1.00 83.06 100 SER A O 1
ATOM 762 N N . GLU A 1 101 ? -1.275 7.397 -9.037 1.00 85.88 101 GLU A N 1
ATOM 763 C CA . GLU A 1 101 ? -2.539 6.771 -8.628 1.00 85.88 101 GLU A CA 1
ATOM 764 C C . GLU A 1 101 ? -3.491 6.738 -9.830 1.00 85.88 101 GLU A C 1
ATOM 766 O O . GLU A 1 101 ? -3.636 7.724 -10.552 1.00 85.88 101 GLU A O 1
ATOM 771 N N . VAL A 1 102 ? -4.120 5.586 -10.051 1.00 83.81 102 VAL A N 1
ATOM 772 C CA . VAL A 1 102 ? -5.188 5.418 -11.042 1.00 83.81 102 VAL A CA 1
ATOM 773 C C . VAL A 1 102 ? -6.544 5.485 -10.354 1.00 83.81 102 VAL A C 1
ATOM 775 O O . VAL A 1 102 ? -7.452 6.149 -10.846 1.00 83.81 102 VAL A O 1
ATOM 778 N N . SER A 1 103 ? -6.689 4.788 -9.224 1.00 88.50 103 SER A N 1
ATOM 779 C CA . SER A 1 103 ? -7.936 4.756 -8.464 1.00 88.50 103 SER A CA 1
ATOM 780 C C . SER A 1 103 ? -7.738 4.224 -7.050 1.00 88.50 103 SER A C 1
ATOM 782 O O . SER A 1 103 ? -6.870 3.378 -6.809 1.00 88.50 103 SER A O 1
ATOM 784 N N . LEU A 1 104 ? -8.639 4.631 -6.160 1.00 89.25 104 LEU A N 1
ATOM 785 C CA . LEU A 1 104 ? -8.806 4.088 -4.820 1.00 89.25 104 LEU A CA 1
ATOM 786 C C . LEU A 1 104 ? -10.270 3.672 -4.624 1.00 89.25 104 LEU A C 1
ATOM 788 O O . LEU A 1 104 ? -11.172 4.484 -4.822 1.00 89.25 104 LEU A O 1
ATOM 792 N N . GLY A 1 105 ? -10.502 2.410 -4.265 1.00 88.06 105 GLY A N 1
ATOM 793 C CA . GLY A 1 105 ? -11.831 1.854 -3.997 1.00 88.06 105 GLY A CA 1
ATOM 794 C C . GLY A 1 105 ? -11.943 1.299 -2.580 1.00 88.06 105 GLY A C 1
ATOM 795 O O . GLY A 1 105 ? -10.978 0.734 -2.065 1.00 88.06 105 GLY A O 1
ATOM 796 N N . LEU A 1 106 ? -13.121 1.447 -1.973 1.00 86.00 106 LEU A N 1
ATOM 797 C CA . LEU A 1 106 ? -13.460 0.939 -0.642 1.00 86.00 106 LEU A CA 1
ATOM 798 C C . LEU A 1 106 ? -14.668 0.006 -0.773 1.00 86.00 106 LEU A C 1
ATOM 800 O O . LEU A 1 106 ? -15.657 0.395 -1.398 1.00 86.00 106 LEU A O 1
ATOM 804 N N . TYR A 1 107 ? -14.570 -1.199 -0.214 1.00 81.38 107 TYR A N 1
ATOM 805 C CA . TYR A 1 107 ? -15.581 -2.256 -0.303 1.00 81.38 107 TYR A CA 1
ATOM 806 C C . TYR A 1 107 ? -15.848 -2.890 1.059 1.00 81.38 107 TYR A C 1
ATOM 808 O O . TYR A 1 107 ? -14.889 -2.987 1.863 1.00 81.38 107 TYR A O 1
#

pLDDT: mean 79.34, std 12.42, range [41.28, 93.19]

Radius of gyration: 14.22 Å; Cα contacts (8 Å, |Δi|>4): 269; chains: 1; bounding box: 32×19×49 Å

Nearest PDB structures (foldseek):
  2mca-assembly1_A  TM=6.158E-01  e=6.349E-04  Agathobacter rectalis ATCC 33656
  6g7g-assembly1_A  TM=5.219E-01  e=7.782E-03  Arabidopsis thaliana
  7jof-assembly1_A  TM=5.190E-01  e=1.536E+00  Homo sapiens
  6sf2-assembly1_F  TM=2.916E-01  e=3.725E-01  Homo sapiens

Foldseek 3Di:
DPDQPFFKEKEKEAAEDQWKWWKWKDQPVDIGTFGIDTYRDIDIGIDTDRVVSAVPTFMWMWIQTDDVQAGDIEIDDTDGDDGHKYKYWYKYTDVNDHIYTPDIDID

Mean predicted aligned error: 7.11 Å

Solvent-accessible surface area (backbone atoms only — not comparable to full-atom values): 5988 Å² total; per-residue (Å²): 132,83,74,79,68,77,32,46,30,41,42,35,38,39,27,31,69,68,32,27,26,42,33,30,43,34,51,85,85,49,75,45,79,74,48,73,39,52,40,64,34,77,37,78,41,85,44,79,44,63,61,91,78,41,85,85,40,62,28,30,47,34,34,44,33,56,51,94,75,38,62,49,77,49,69,51,75,73,42,75,85,52,80,71,23,35,39,40,40,33,38,36,40,43,89,89,37,76,54,43,83,76,49,79,47,80,89

Secondary structure (DSSP, 8-st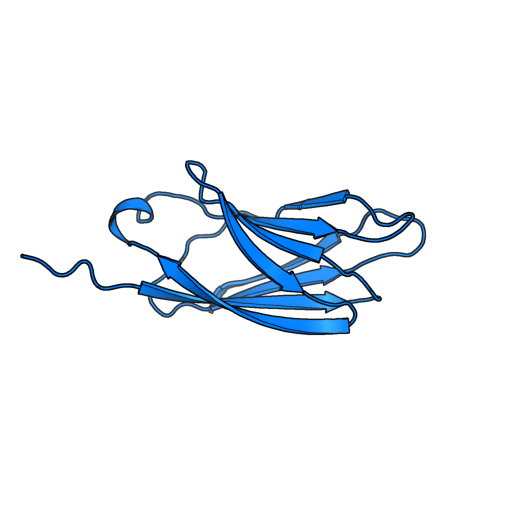ate):
------EEEEEEEEEETT-EEEEEEE-SS-EEEEEEE-TT-EEEEEEEE-GGGTTT--BEEEEEEESTTT-EEEEPPPB---TT-EEEEEEEEETTEEEEEEEEEE-